Protein AF-A0A956JCX7-F1 (afdb_monomer)

Secondary structure (DSSP, 8-state):
--S------TT-HHHHHHHHTTS-HHHHTSSPPP-HHHHHHHHHHHHHHHHHTTSPPPGGGG---S---GGGGPPTTPPTTHHHHHHHHT-SSSTT---

Sequence (99 aa):
DFGLAVGHDPHRTATNAGTLRYLAPELRRGGARATPASDRFSAGVVLLELAYAPRPLPEALDRLDTELDAASLTPEGLPEPWPQRLRNLLSPDPEARTW

Mean predicted aligned error: 7.81 Å

Structure (mmCIF, N/CA/C/O backbone):
data_AF-A0A956JCX7-F1
#
_entry.id   AF-A0A956JCX7-F1
#
loop_
_atom_site.group_PDB
_atom_site.id
_atom_site.type_symbol
_atom_site.label_atom_id
_atom_site.label_alt_id
_atom_site.label_comp_id
_atom_site.label_asym_id
_atom_site.label_entity_id
_atom_site.label_seq_id
_atom_site.pdbx_PDB_ins_code
_atom_site.Cartn_x
_atom_site.Cartn_y
_atom_site.Cartn_z
_atom_site.occupancy
_atom_site.B_iso_or_equiv
_atom_site.auth_seq_id
_atom_site.auth_comp_id
_atom_site.auth_asym_id
_atom_site.auth_atom_id
_atom_site.pdbx_PDB_model_num
ATOM 1 N N . ASP A 1 1 ? 10.469 -11.961 4.757 1.00 38.41 1 ASP A N 1
ATOM 2 C CA . ASP A 1 1 ? 10.526 -12.372 3.348 1.00 38.41 1 ASP A CA 1
ATOM 3 C C . ASP A 1 1 ? 9.106 -12.720 2.924 1.00 38.41 1 ASP A C 1
ATOM 5 O O . ASP A 1 1 ? 8.543 -13.649 3.486 1.00 38.41 1 ASP A O 1
ATOM 9 N N . PHE A 1 2 ? 8.484 -11.902 2.073 1.00 52.19 2 PHE A N 1
ATOM 10 C CA . PHE A 1 2 ? 7.081 -12.062 1.649 1.00 52.19 2 PHE A CA 1
ATOM 11 C C . PHE A 1 2 ? 6.945 -12.187 0.118 1.00 52.19 2 PHE A C 1
ATOM 13 O O . PHE A 1 2 ? 5.840 -12.102 -0.408 1.00 52.19 2 PHE A O 1
ATOM 20 N N . GLY A 1 3 ? 8.053 -12.385 -0.610 1.00 49.75 3 GLY A N 1
ATOM 21 C CA . GLY A 1 3 ? 8.102 -12.138 -2.057 1.00 49.75 3 GLY A CA 1
ATOM 22 C C . GLY A 1 3 ? 8.174 -13.348 -2.994 1.00 49.75 3 GLY A C 1
ATOM 23 O O . GLY A 1 3 ? 8.218 -13.130 -4.199 1.00 49.75 3 GLY A O 1
ATOM 24 N N . LEU A 1 4 ? 8.222 -14.604 -2.521 1.00 49.22 4 LEU A N 1
ATOM 25 C CA . LEU A 1 4 ? 8.626 -15.729 -3.397 1.00 49.22 4 LEU A CA 1
ATOM 26 C C . LEU A 1 4 ? 7.804 -17.031 -3.333 1.00 49.22 4 LEU A C 1
ATOM 28 O O . LEU A 1 4 ? 8.268 -18.059 -3.817 1.00 49.22 4 LEU A O 1
ATOM 32 N N . ALA A 1 5 ? 6.568 -17.034 -2.833 1.00 46.09 5 ALA A N 1
ATOM 33 C CA . ALA A 1 5 ? 5.761 -18.263 -2.788 1.00 46.09 5 ALA A CA 1
ATOM 34 C C . ALA A 1 5 ? 4.557 -18.249 -3.746 1.00 46.09 5 ALA A C 1
ATOM 36 O O . ALA A 1 5 ? 3.417 -18.402 -3.315 1.00 46.09 5 ALA A O 1
ATOM 37 N N . VAL A 1 6 ? 4.788 -18.122 -5.057 1.00 50.56 6 VAL A N 1
ATOM 38 C CA . VAL A 1 6 ? 3.763 -18.483 -6.057 1.00 50.56 6 VAL A CA 1
ATOM 39 C C . VAL A 1 6 ? 3.955 -19.955 -6.429 1.00 50.56 6 VAL A C 1
ATOM 41 O O . VAL A 1 6 ? 4.594 -20.297 -7.419 1.00 50.56 6 VAL A O 1
ATOM 44 N N . GLY A 1 7 ? 3.444 -20.845 -5.576 1.00 39.84 7 GLY A N 1
ATOM 45 C CA . GLY A 1 7 ? 3.323 -22.269 -5.880 1.00 39.84 7 GLY A CA 1
ATOM 46 C C . GLY A 1 7 ? 2.100 -22.503 -6.764 1.00 39.84 7 GLY A C 1
ATOM 47 O O . GLY A 1 7 ? 0.975 -22.264 -6.327 1.00 39.84 7 GLY A O 1
ATOM 48 N N . HIS A 1 8 ? 2.322 -22.948 -8.000 1.00 41.19 8 HIS A N 1
ATOM 49 C CA . HIS A 1 8 ? 1.276 -23.308 -8.956 1.00 41.19 8 HIS A CA 1
ATOM 50 C C . HIS A 1 8 ? 0.496 -24.534 -8.451 1.00 41.19 8 HIS A C 1
ATOM 52 O O . HIS A 1 8 ? 0.918 -25.669 -8.657 1.00 41.19 8 HIS A O 1
ATOM 58 N N . ASP A 1 9 ? -0.618 -24.294 -7.758 1.00 36.97 9 ASP A N 1
ATOM 59 C CA . ASP A 1 9 ? -1.533 -25.327 -7.271 1.00 36.97 9 ASP A CA 1
ATOM 60 C C . ASP A 1 9 ? -2.987 -24.918 -7.601 1.00 36.97 9 ASP A C 1
ATOM 62 O O . ASP A 1 9 ? -3.448 -23.867 -7.135 1.00 36.97 9 ASP A O 1
ATOM 66 N N . PRO A 1 10 ? -3.718 -25.681 -8.436 1.00 42.28 10 PRO A N 1
ATOM 67 C CA . PRO A 1 10 ? -5.048 -25.310 -8.923 1.00 42.28 10 PRO A CA 1
ATOM 68 C C . PRO A 1 10 ? -6.166 -25.383 -7.864 1.00 42.28 10 PRO A C 1
ATOM 70 O O . PRO A 1 10 ? -7.282 -24.952 -8.144 1.00 42.28 10 PRO A O 1
ATOM 73 N N . HIS A 1 11 ? -5.894 -25.855 -6.640 1.00 36.34 11 HIS A N 1
ATOM 74 C CA . HIS A 1 11 ? -6.872 -25.893 -5.537 1.00 36.34 11 HIS A CA 1
ATOM 75 C C . HIS A 1 11 ? -6.785 -24.709 -4.552 1.00 36.34 11 HIS A C 1
ATOM 77 O O . HIS A 1 11 ? -7.435 -24.707 -3.507 1.00 36.34 11 HIS A O 1
ATOM 83 N N . ARG A 1 12 ? -6.007 -23.670 -4.877 1.00 40.84 12 ARG A N 1
ATOM 84 C CA . ARG A 1 12 ? -5.600 -22.600 -3.948 1.00 40.84 12 ARG A CA 1
ATOM 85 C C . ARG A 1 12 ? -6.354 -21.268 -4.101 1.00 40.84 12 ARG A C 1
ATOM 87 O O . ARG A 1 12 ? -5.860 -20.235 -3.665 1.00 40.84 12 ARG A O 1
ATOM 94 N N . THR A 1 13 ? -7.537 -21.244 -4.711 1.00 42.31 13 THR A N 1
ATOM 95 C CA . THR A 1 13 ? -8.216 -20.003 -5.150 1.00 42.31 13 THR A CA 1
ATOM 96 C C . THR A 1 13 ? -8.476 -18.989 -4.024 1.00 42.31 13 THR A C 1
ATOM 98 O O . THR A 1 13 ? -8.278 -17.795 -4.229 1.00 42.31 13 THR A O 1
ATOM 101 N N . ALA A 1 14 ? -8.831 -19.446 -2.816 1.00 45.38 14 ALA A N 1
ATOM 102 C CA . ALA A 1 14 ? -9.047 -18.562 -1.662 1.00 45.38 14 ALA A CA 1
ATOM 103 C C . ALA A 1 14 ? -7.733 -18.039 -1.043 1.00 45.38 14 ALA A C 1
ATOM 105 O O . ALA A 1 14 ? -7.654 -16.890 -0.620 1.00 45.38 14 ALA A O 1
ATOM 106 N N . THR A 1 15 ? -6.677 -18.859 -1.020 1.00 45.56 15 THR A N 1
ATOM 107 C CA . THR A 1 15 ? -5.353 -18.462 -0.507 1.00 45.56 15 THR A CA 1
ATOM 108 C C . THR A 1 15 ? -4.634 -17.531 -1.484 1.00 45.56 15 THR A C 1
ATOM 110 O O . THR A 1 15 ? -3.981 -16.580 -1.067 1.00 45.56 15 THR A O 1
ATOM 113 N N . ASN A 1 16 ? -4.806 -17.769 -2.786 1.00 49.84 16 ASN A N 1
ATOM 114 C CA . ASN A 1 16 ? -4.239 -16.945 -3.845 1.00 49.84 16 ASN A CA 1
ATOM 115 C C . ASN A 1 16 ? -4.836 -15.537 -3.824 1.00 49.84 16 ASN A C 1
ATOM 117 O O . ASN A 1 16 ? -4.081 -14.584 -3.946 1.00 49.84 16 ASN A O 1
ATOM 121 N N . ALA A 1 17 ? -6.148 -15.388 -3.599 1.00 52.12 17 ALA A N 1
ATOM 122 C CA . ALA A 1 17 ? -6.778 -14.071 -3.462 1.00 52.12 17 ALA A CA 1
ATOM 123 C C . ALA A 1 17 ? -6.140 -13.241 -2.329 1.00 52.12 17 ALA A C 1
ATOM 125 O O . ALA A 1 17 ? -5.780 -12.084 -2.537 1.00 52.12 17 ALA A O 1
ATOM 126 N N . GLY A 1 18 ? -5.891 -13.866 -1.171 1.00 57.09 18 GLY A N 1
ATOM 127 C CA . GLY A 1 18 ? -5.222 -13.220 -0.038 1.00 57.09 18 GLY A CA 1
ATOM 128 C C . GLY A 1 18 ? -3.777 -12.796 -0.327 1.00 57.09 18 GLY A C 1
ATOM 129 O O . GLY A 1 18 ? -3.350 -11.744 0.127 1.00 57.09 18 GLY A O 1
ATOM 130 N N . THR A 1 19 ? -3.015 -13.563 -1.111 1.00 63.34 19 THR A N 1
ATOM 131 C CA . THR A 1 19 ? -1.649 -13.175 -1.516 1.00 63.34 19 THR A CA 1
ATOM 132 C C . THR A 1 19 ? -1.648 -12.127 -2.631 1.00 63.34 19 THR A C 1
ATOM 134 O O . THR A 1 19 ? -0.802 -11.233 -2.638 1.00 63.34 19 THR A O 1
ATOM 137 N N . LEU A 1 20 ? -2.611 -12.194 -3.553 1.00 76.00 20 LEU A N 1
ATOM 138 C CA . LEU A 1 20 ? -2.715 -11.269 -4.680 1.00 76.00 20 LEU A CA 1
ATOM 139 C C . LEU A 1 20 ? -2.944 -9.830 -4.225 1.00 76.00 20 LEU A C 1
ATOM 141 O O . LEU A 1 20 ? -2.428 -8.926 -4.871 1.00 76.00 20 LEU A O 1
ATOM 145 N N . ARG A 1 21 ? -3.631 -9.606 -3.100 1.00 86.56 21 ARG A N 1
ATOM 146 C CA . ARG A 1 21 ? -3.954 -8.257 -2.611 1.00 86.56 21 ARG A CA 1
ATOM 147 C C . ARG A 1 21 ? -2.733 -7.386 -2.314 1.00 86.56 21 ARG A C 1
ATOM 149 O O . ARG A 1 21 ? -2.786 -6.179 -2.526 1.00 86.56 21 ARG A O 1
ATOM 156 N N . TYR A 1 22 ? -1.625 -7.998 -1.892 1.00 90.19 22 TYR A N 1
ATOM 157 C CA . TYR A 1 22 ? -0.363 -7.302 -1.623 1.00 90.19 22 TYR A CA 1
ATOM 158 C C . TYR A 1 22 ? 0.501 -7.158 -2.880 1.00 90.19 22 TYR A C 1
ATOM 160 O O . TYR A 1 22 ? 1.440 -6.369 -2.894 1.00 90.19 22 TYR A O 1
ATOM 168 N N . LEU A 1 23 ? 0.190 -7.897 -3.950 1.00 90.00 23 LEU A N 1
ATOM 169 C CA . LEU A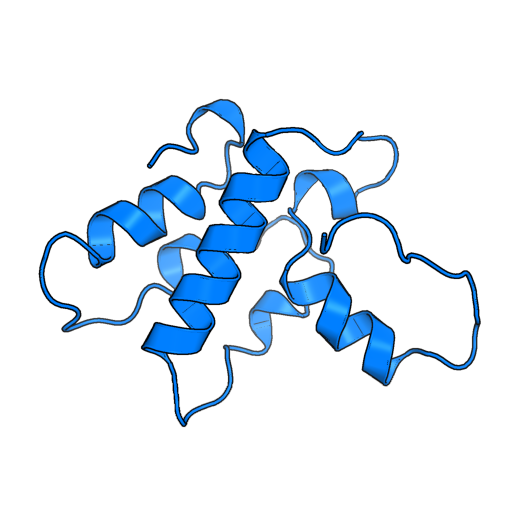 1 23 ? 0.977 -7.887 -5.173 1.00 90.00 23 LEU A CA 1
ATOM 170 C C . LEU A 1 23 ? 0.795 -6.558 -5.911 1.00 90.00 23 LEU A C 1
ATOM 172 O O . LEU A 1 23 ? -0.335 -6.147 -6.193 1.00 90.00 23 LEU A O 1
ATOM 176 N N . ALA A 1 24 ? 1.908 -5.917 -6.266 1.00 90.69 24 ALA A N 1
ATOM 177 C CA . ALA A 1 24 ? 1.886 -4.666 -7.012 1.00 90.69 24 ALA A CA 1
ATOM 178 C C . ALA A 1 24 ? 1.202 -4.827 -8.387 1.00 90.69 24 ALA A C 1
ATOM 180 O O . ALA A 1 24 ? 1.361 -5.880 -9.020 1.00 90.69 24 ALA A O 1
ATOM 181 N N . PRO A 1 25 ? 0.456 -3.817 -8.879 1.00 89.12 25 PRO A N 1
ATOM 182 C CA . PRO A 1 25 ? -0.318 -3.922 -10.118 1.00 89.12 25 PRO A CA 1
ATOM 183 C C . PRO A 1 25 ? 0.522 -4.350 -11.327 1.00 89.12 25 PRO A C 1
ATOM 185 O O . PRO A 1 25 ? 0.087 -5.164 -12.140 1.00 89.12 25 PRO A O 1
ATOM 188 N N . GLU A 1 26 ? 1.757 -3.863 -11.429 1.00 88.62 26 GLU A N 1
ATOM 189 C CA . GLU A 1 26 ? 2.681 -4.204 -12.509 1.00 88.62 26 GLU A CA 1
ATOM 190 C C . GLU A 1 26 ? 3.101 -5.682 -12.510 1.00 88.62 26 GLU A C 1
ATOM 192 O O . GLU A 1 26 ? 3.334 -6.245 -13.578 1.00 88.62 26 GLU A O 1
ATOM 197 N N . LEU A 1 27 ? 3.131 -6.340 -11.345 1.00 87.62 27 LEU A N 1
ATOM 198 C CA . LEU A 1 27 ? 3.445 -7.767 -11.230 1.00 87.62 27 LEU A CA 1
ATOM 199 C C . LEU A 1 27 ? 2.244 -8.658 -11.581 1.00 87.62 27 LEU A C 1
ATOM 201 O O . LEU A 1 27 ? 2.435 -9.799 -12.000 1.00 87.62 27 LEU A O 1
ATOM 205 N N . ARG A 1 28 ? 1.010 -8.142 -11.474 1.00 83.50 28 ARG A N 1
ATOM 206 C CA . ARG A 1 28 ? -0.223 -8.878 -11.820 1.00 83.50 28 ARG A CA 1
ATOM 207 C C . ARG A 1 28 ? -0.360 -9.125 -13.326 1.00 83.50 28 ARG A C 1
ATOM 209 O O . ARG A 1 28 ? -0.916 -10.145 -13.720 1.00 83.50 28 ARG A O 1
ATOM 216 N N . ARG A 1 29 ? 0.180 -8.234 -14.172 1.00 75.38 29 ARG A N 1
ATOM 217 C CA . ARG A 1 29 ? 0.128 -8.352 -15.649 1.00 75.38 29 ARG A CA 1
ATOM 218 C C . ARG A 1 29 ? 1.013 -9.474 -16.212 1.00 75.38 29 ARG A C 1
ATOM 220 O O . ARG A 1 29 ? 0.889 -9.808 -17.388 1.00 75.38 29 ARG A O 1
ATOM 227 N N . GLY A 1 30 ? 1.883 -10.060 -15.386 1.00 71.19 30 GLY A N 1
ATOM 228 C CA . GLY A 1 30 ? 2.885 -11.032 -15.814 1.00 71.19 30 GLY A CA 1
ATOM 229 C C . GLY A 1 30 ? 4.060 -10.383 -16.558 1.00 71.19 30 GLY A C 1
ATOM 230 O O . GLY A 1 30 ? 3.972 -9.272 -17.073 1.00 71.19 30 GLY A O 1
ATOM 231 N N . GLY A 1 31 ? 5.208 -11.064 -16.579 1.00 68.56 31 GLY A N 1
ATOM 232 C CA . GLY A 1 31 ? 6.407 -10.621 -17.308 1.00 68.56 31 GLY A CA 1
ATOM 233 C C . GLY A 1 31 ? 7.258 -9.543 -16.620 1.00 68.56 31 GLY A C 1
ATOM 234 O O . GLY A 1 31 ? 8.437 -9.417 -16.947 1.00 68.56 31 GLY A O 1
ATOM 235 N N . ALA A 1 32 ? 6.719 -8.817 -15.636 1.00 78.56 32 ALA A N 1
ATOM 236 C CA . ALA A 1 32 ? 7.496 -7.921 -14.780 1.00 78.56 32 ALA A CA 1
ATOM 237 C C . ALA A 1 32 ? 8.232 -8.697 -13.671 1.00 78.56 32 ALA A C 1
ATOM 239 O O . ALA A 1 32 ? 7.740 -9.702 -13.155 1.00 78.56 32 ALA A O 1
ATOM 240 N N . ARG A 1 33 ? 9.424 -8.224 -13.293 1.00 86.38 33 ARG A N 1
ATOM 241 C CA . ARG A 1 33 ? 10.167 -8.731 -12.128 1.00 86.38 33 ARG A CA 1
ATOM 242 C C . ARG A 1 33 ? 9.842 -7.883 -10.907 1.00 86.38 33 ARG A C 1
ATOM 244 O O . ARG A 1 33 ? 9.640 -6.682 -11.049 1.00 86.38 33 ARG A O 1
ATOM 251 N N . ALA A 1 34 ? 9.848 -8.502 -9.728 1.00 88.88 34 ALA A N 1
ATOM 252 C CA . ALA A 1 34 ? 9.784 -7.768 -8.469 1.00 88.88 34 ALA A CA 1
ATOM 253 C C . ALA A 1 34 ? 10.937 -6.755 -8.380 1.00 88.88 34 ALA A C 1
ATOM 255 O O . ALA A 1 34 ? 12.074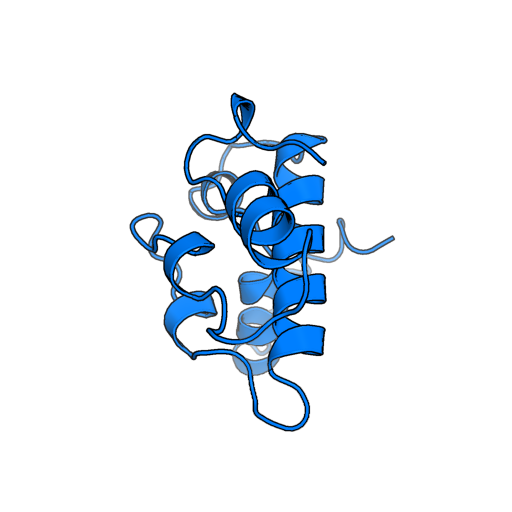 -7.050 -8.760 1.00 88.88 34 ALA A O 1
ATOM 256 N N . THR A 1 35 ? 10.622 -5.560 -7.895 1.00 92.94 35 THR A N 1
ATOM 257 C CA . THR A 1 35 ? 11.540 -4.431 -7.725 1.00 92.94 35 THR A CA 1
ATOM 258 C C . THR A 1 35 ? 11.332 -3.802 -6.344 1.00 92.94 35 THR A C 1
ATOM 260 O O . THR A 1 35 ? 10.305 -4.032 -5.702 1.00 92.94 35 THR A O 1
ATOM 263 N N . PRO A 1 36 ? 12.232 -2.913 -5.888 1.00 95.19 36 PRO A N 1
ATOM 264 C CA . PRO A 1 36 ? 11.973 -2.133 -4.680 1.00 95.19 36 PRO A CA 1
ATOM 265 C C . PRO A 1 36 ? 10.648 -1.348 -4.724 1.00 95.19 36 PRO A C 1
ATOM 267 O O . PRO A 1 36 ? 10.031 -1.124 -3.685 1.00 95.19 36 PRO A O 1
ATOM 270 N N . ALA A 1 37 ? 10.178 -0.944 -5.910 1.00 95.00 37 ALA A N 1
ATOM 271 C CA . ALA A 1 37 ? 8.893 -0.268 -6.063 1.00 95.00 37 ALA A CA 1
ATOM 272 C C . ALA A 1 37 ? 7.695 -1.205 -5.827 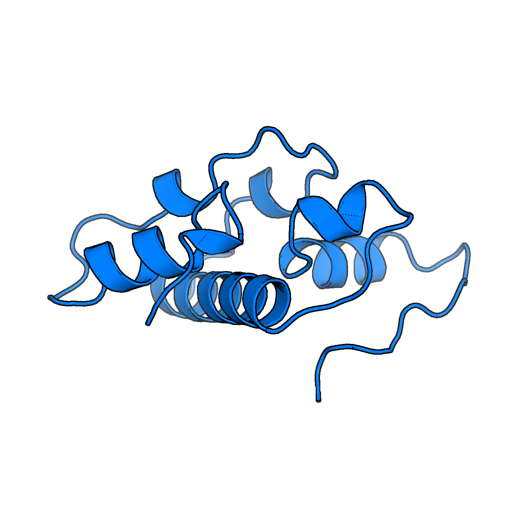1.00 95.00 37 ALA A C 1
ATOM 274 O O . ALA A 1 37 ? 6.691 -0.772 -5.253 1.00 95.00 37 ALA A O 1
ATOM 275 N N . SER A 1 38 ? 7.786 -2.485 -6.209 1.00 93.56 38 SER A N 1
ATOM 276 C CA . SER A 1 38 ? 6.739 -3.467 -5.893 1.00 93.56 38 SER A CA 1
ATOM 277 C C . SER A 1 38 ? 6.700 -3.810 -4.401 1.00 93.56 38 SER A C 1
ATOM 279 O O . SER A 1 38 ? 5.623 -4.009 -3.835 1.00 93.56 38 SER A O 1
ATOM 281 N N . ASP A 1 39 ? 7.859 -3.805 -3.739 1.00 94.25 39 ASP A N 1
ATOM 282 C CA . ASP A 1 39 ? 7.946 -3.999 -2.288 1.00 94.25 39 ASP A CA 1
ATOM 283 C C . ASP A 1 39 ? 7.326 -2.816 -1.528 1.00 94.25 39 ASP A C 1
ATOM 285 O O . ASP A 1 39 ? 6.612 -3.017 -0.546 1.00 94.25 39 ASP A O 1
ATOM 289 N N . ARG A 1 40 ? 7.526 -1.579 -2.010 1.00 97.19 40 ARG A N 1
ATOM 290 C CA . ARG A 1 40 ? 6.873 -0.378 -1.453 1.00 97.19 40 ARG A CA 1
ATOM 291 C C . ARG A 1 40 ? 5.354 -0.449 -1.551 1.00 97.19 40 ARG A C 1
ATOM 293 O O . ARG A 1 40 ? 4.685 -0.131 -0.573 1.00 97.19 40 ARG A O 1
ATOM 300 N N . PHE A 1 41 ? 4.817 -0.912 -2.680 1.00 95.00 41 PHE A N 1
ATOM 301 C CA . PHE A 1 41 ? 3.376 -1.132 -2.813 1.00 95.00 41 PHE A CA 1
ATOM 302 C C . PHE A 1 41 ? 2.876 -2.161 -1.796 1.00 95.00 41 PHE A C 1
ATOM 304 O O . PHE A 1 41 ? 1.927 -1.893 -1.062 1.00 95.00 41 PHE A O 1
ATOM 311 N N . SER A 1 42 ? 3.563 -3.303 -1.693 1.00 94.62 42 SER A N 1
ATOM 312 C CA . SER A 1 42 ? 3.220 -4.363 -0.736 1.00 94.62 42 SER A CA 1
ATOM 313 C C . SER A 1 42 ? 3.217 -3.837 0.706 1.00 94.62 42 SER A C 1
ATOM 315 O O . SER A 1 42 ? 2.281 -4.094 1.463 1.00 94.62 42 SER A O 1
ATOM 317 N N . ALA A 1 43 ? 4.222 -3.034 1.077 1.00 96.25 43 ALA A N 1
ATOM 318 C CA . ALA A 1 43 ? 4.289 -2.367 2.376 1.00 96.25 43 ALA A CA 1
ATOM 319 C C . ALA A 1 43 ? 3.144 -1.359 2.579 1.00 96.25 43 ALA A C 1
ATOM 321 O O . ALA A 1 43 ? 2.577 -1.294 3.669 1.00 96.25 43 ALA A O 1
ATOM 322 N N . GLY A 1 44 ? 2.765 -0.614 1.537 1.00 96.69 44 GLY A N 1
ATOM 323 C CA . GLY A 1 44 ? 1.596 0.265 1.545 1.00 96.69 44 GLY A CA 1
ATOM 324 C C . GLY A 1 44 ? 0.300 -0.488 1.852 1.00 96.69 44 GLY A C 1
ATOM 325 O O . GLY A 1 44 ? -0.469 -0.043 2.698 1.00 96.69 44 GLY A O 1
ATOM 326 N N . VAL A 1 45 ? 0.085 -1.660 1.243 1.00 95.38 45 VAL A N 1
ATOM 327 C CA . VAL A 1 45 ? -1.103 -2.495 1.504 1.00 95.38 45 VAL A CA 1
ATOM 328 C C . VAL A 1 45 ? -1.103 -3.043 2.935 1.00 95.38 45 VAL A C 1
ATOM 330 O O . VAL A 1 45 ? -2.149 -3.058 3.577 1.00 95.38 45 VAL A O 1
ATOM 333 N N . VAL A 1 46 ? 0.055 -3.426 3.482 1.00 95.00 46 VAL A N 1
ATOM 334 C CA . VAL A 1 46 ? 0.168 -3.835 4.898 1.00 95.00 46 VAL A CA 1
ATOM 335 C C . VAL A 1 46 ? -0.169 -2.676 5.841 1.00 95.00 46 VAL A C 1
ATOM 337 O O . VAL A 1 46 ? -0.917 -2.854 6.799 1.00 95.00 46 VAL A O 1
ATOM 340 N N . LEU A 1 47 ? 0.340 -1.469 5.578 1.00 96.44 47 LEU A N 1
ATOM 341 C CA . LEU A 1 47 ? -0.006 -0.287 6.376 1.00 96.44 47 LEU A CA 1
ATOM 342 C C . LEU A 1 47 ? -1.494 0.059 6.265 1.00 96.44 47 LEU A C 1
ATOM 344 O O . LEU A 1 47 ? -2.109 0.456 7.254 1.00 96.44 47 LEU A O 1
ATOM 348 N N . LEU A 1 48 ? -2.075 -0.122 5.081 1.00 95.75 48 LEU A N 1
ATOM 349 C CA . LEU A 1 48 ? -3.502 0.045 4.861 1.00 95.75 48 LEU A CA 1
ATOM 350 C C . LEU A 1 48 ? -4.299 -0.958 5.704 1.00 95.75 48 LEU A C 1
ATOM 352 O O . LEU A 1 48 ? -5.255 -0.574 6.366 1.00 95.75 48 LEU A O 1
ATOM 356 N N . GLU A 1 49 ? -3.878 -2.220 5.761 1.00 94.88 49 GLU A N 1
ATOM 357 C CA . GLU A 1 49 ? -4.526 -3.247 6.582 1.00 94.88 49 GLU A CA 1
ATOM 358 C C . GLU A 1 49 ? -4.531 -2.872 8.068 1.00 94.88 49 GLU A C 1
ATOM 360 O O . GLU A 1 49 ? -5.564 -2.969 8.732 1.00 94.88 49 GLU A O 1
ATOM 365 N N . LEU A 1 50 ? -3.409 -2.349 8.571 1.00 95.44 50 LEU A N 1
ATOM 366 C CA . LEU A 1 50 ? -3.315 -1.834 9.938 1.00 95.44 50 LEU A CA 1
ATOM 367 C C . LEU A 1 50 ? -4.240 -0.633 10.173 1.00 95.44 50 LEU A C 1
ATOM 369 O O . LEU A 1 50 ? -4.839 -0.528 11.240 1.00 95.44 50 LEU A O 1
ATOM 373 N N . ALA A 1 51 ? -4.379 0.254 9.186 1.00 95.88 51 ALA A N 1
ATOM 374 C CA . ALA A 1 51 ? -5.273 1.407 9.260 1.00 95.88 51 ALA A CA 1
ATOM 375 C C . ALA A 1 51 ? -6.764 1.015 9.244 1.00 95.88 51 ALA A C 1
ATOM 377 O O . ALA A 1 51 ? -7.592 1.715 9.829 1.00 95.88 51 ALA A O 1
ATOM 378 N N . TYR A 1 52 ? -7.120 -0.093 8.587 1.00 94.88 52 TYR A N 1
ATOM 379 C CA . TYR A 1 52 ? -8.493 -0.602 8.540 1.00 94.88 52 TYR A CA 1
ATOM 380 C C . TYR A 1 52 ? -8.873 -1.450 9.758 1.00 94.88 52 TYR A C 1
ATOM 382 O O . TYR A 1 52 ? -10.064 -1.526 10.086 1.00 94.88 52 TYR A O 1
ATOM 390 N N . ALA A 1 53 ? -7.898 -2.057 10.439 1.00 92.75 53 ALA A N 1
ATOM 391 C CA . ALA A 1 53 ? -8.133 -2.965 11.553 1.00 92.75 53 ALA A CA 1
ATOM 392 C C . ALA A 1 53 ? -9.067 -2.362 12.632 1.00 92.75 53 ALA A C 1
ATOM 394 O O . ALA A 1 53 ? -8.941 -1.189 12.989 1.00 92.75 53 ALA A O 1
ATOM 395 N N . PRO A 1 54 ? -10.021 -3.146 13.177 1.00 93.75 54 PRO A N 1
ATOM 396 C CA . PRO A 1 54 ? -10.244 -4.580 12.956 1.00 93.75 54 PRO A CA 1
ATOM 397 C C . PRO A 1 54 ? -11.125 -4.905 11.734 1.00 93.75 54 PRO A C 1
ATOM 399 O O . PRO A 1 54 ? -11.516 -6.058 11.557 1.00 93.75 54 PRO A O 1
ATOM 402 N N . ARG A 1 55 ? -11.492 -3.914 10.910 1.00 92.56 55 ARG A N 1
ATOM 403 C CA . ARG A 1 55 ? -12.270 -4.161 9.689 1.00 92.56 55 ARG A CA 1
ATOM 404 C C . ARG A 1 55 ? -11.372 -4.778 8.612 1.00 92.56 55 ARG A C 1
ATOM 406 O O . ARG A 1 55 ? -10.181 -4.469 8.572 1.00 92.56 55 ARG A O 1
ATOM 413 N N . PRO A 1 56 ? -11.925 -5.625 7.729 1.00 89.69 56 PRO A N 1
ATOM 414 C CA . PRO A 1 56 ? -11.170 -6.143 6.599 1.00 89.69 56 PRO A CA 1
ATOM 415 C C . PRO A 1 56 ? -10.792 -5.019 5.626 1.00 89.69 56 PRO A C 1
ATOM 417 O O . PRO A 1 56 ? -11.484 -4.002 5.526 1.00 89.69 56 PRO A O 1
ATOM 420 N N . LEU A 1 57 ? -9.711 -5.241 4.876 1.00 90.31 57 LEU A N 1
ATOM 421 C CA . LEU A 1 57 ? -9.374 -4.431 3.708 1.00 90.31 57 LEU A CA 1
ATOM 422 C C . LEU A 1 57 ? -10.503 -4.456 2.659 1.00 90.31 57 LEU A C 1
ATOM 424 O O . LEU A 1 57 ? -11.195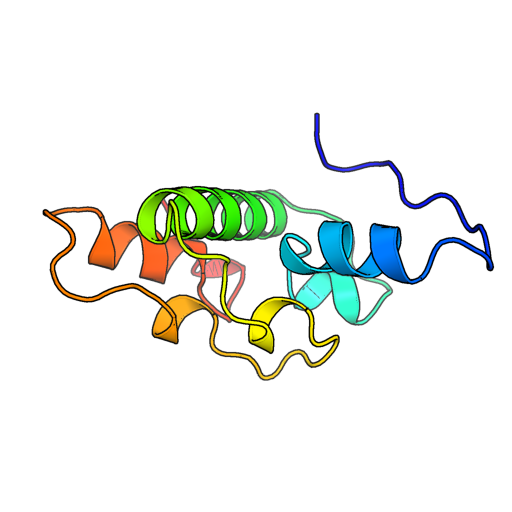 -5.472 2.543 1.00 90.31 57 LEU A O 1
ATOM 428 N N . PRO A 1 58 ? -10.653 -3.391 1.850 1.00 89.31 58 PRO A N 1
ATOM 429 C CA . PRO A 1 58 ? -11.607 -3.373 0.746 1.00 89.31 58 PRO A CA 1
ATOM 430 C C . PRO A 1 58 ? -11.372 -4.518 -0.251 1.00 89.31 58 PRO A C 1
ATOM 432 O O . PRO A 1 58 ? -10.251 -4.707 -0.723 1.00 89.31 58 PRO A O 1
ATOM 435 N N . GLU A 1 59 ? -12.445 -5.210 -0.650 1.00 86.44 59 GLU A N 1
ATOM 436 C CA . GLU A 1 59 ? -12.411 -6.294 -1.656 1.00 86.44 59 GLU A CA 1
ATOM 437 C C . GLU A 1 59 ? -11.845 -5.840 -3.011 1.00 86.44 59 GLU A C 1
ATOM 439 O O . GLU A 1 59 ? -11.381 -6.650 -3.809 1.00 86.44 59 GLU A O 1
ATOM 444 N N . ALA A 1 60 ? -11.843 -4.528 -3.273 1.00 85.12 60 ALA A N 1
ATOM 445 C CA . ALA A 1 60 ? -11.239 -3.945 -4.464 1.00 85.12 60 ALA A CA 1
ATOM 446 C C . ALA A 1 60 ? -9.772 -4.379 -4.650 1.00 85.12 60 ALA A C 1
ATOM 448 O O . ALA A 1 60 ? -9.361 -4.626 -5.779 1.00 85.12 60 ALA A O 1
ATOM 449 N N . LEU A 1 61 ? -9.008 -4.558 -3.563 1.00 85.19 61 LEU A N 1
ATOM 450 C CA . LEU A 1 61 ? -7.601 -4.984 -3.618 1.00 85.19 61 LEU A CA 1
ATOM 451 C C . LEU A 1 61 ? -7.413 -6.422 -4.111 1.00 85.19 61 LEU A C 1
ATOM 453 O O . LEU A 1 61 ? -6.341 -6.755 -4.629 1.00 85.19 61 LEU A O 1
ATOM 457 N N . ASP A 1 62 ? -8.444 -7.256 -3.988 1.00 80.94 62 ASP A N 1
ATOM 458 C CA . ASP A 1 62 ? -8.419 -8.656 -4.410 1.00 80.94 62 ASP A CA 1
ATOM 459 C C . ASP A 1 62 ? -8.626 -8.796 -5.933 1.00 80.94 62 ASP A C 1
ATOM 461 O O . ASP A 1 62 ? -8.406 -9.868 -6.503 1.00 80.94 62 ASP A O 1
ATOM 465 N N . ARG A 1 63 ? -9.014 -7.712 -6.624 1.00 74.50 63 ARG A N 1
ATOM 466 C CA . ARG A 1 63 ? -9.236 -7.713 -8.075 1.00 74.50 63 ARG A CA 1
ATOM 467 C C . ARG A 1 63 ? -7.912 -7.777 -8.829 1.00 74.50 63 ARG A C 1
ATOM 469 O O . ARG A 1 63 ? -6.977 -7.043 -8.547 1.00 74.50 63 ARG A O 1
ATOM 476 N N . LEU A 1 64 ? -7.834 -8.624 -9.851 1.00 64.12 64 LEU A N 1
ATOM 477 C CA . LEU A 1 64 ? -6.658 -8.724 -10.728 1.00 64.12 64 LEU A CA 1
ATOM 478 C C . LEU A 1 64 ? -6.523 -7.550 -11.715 1.00 64.12 64 LEU A C 1
ATOM 480 O O . LEU A 1 64 ? -5.577 -7.525 -12.503 1.00 64.12 64 LEU A O 1
ATOM 484 N N . ASP A 1 65 ? -7.461 -6.601 -11.698 1.00 67.12 65 ASP A N 1
ATOM 485 C CA . ASP A 1 65 ? -7.402 -5.428 -12.557 1.00 67.12 65 ASP A CA 1
ATOM 486 C C . ASP A 1 65 ? -6.316 -4.447 -12.084 1.00 67.12 65 ASP A C 1
ATOM 488 O O . ASP A 1 65 ? -6.043 -4.262 -10.901 1.00 67.12 65 ASP A O 1
ATOM 492 N N . THR A 1 66 ? -5.620 -3.846 -13.047 1.00 65.75 66 THR A N 1
ATOM 493 C CA . THR A 1 66 ? -4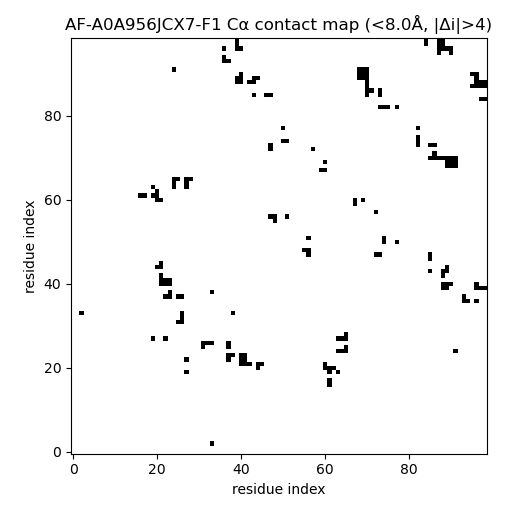.543 -2.881 -12.772 1.00 65.75 66 THR A CA 1
ATOM 494 C C . THR A 1 66 ? -5.020 -1.437 -12.733 1.00 65.75 66 THR A C 1
ATOM 496 O O . THR A 1 66 ? -4.203 -0.523 -12.703 1.00 65.75 66 THR A O 1
ATOM 499 N N . GLU A 1 67 ? -6.330 -1.239 -12.830 1.00 75.31 67 GLU A N 1
ATOM 500 C CA . GLU A 1 67 ? -6.963 0.079 -12.866 1.00 75.31 67 GLU A CA 1
ATOM 501 C C . GLU A 1 67 ? -7.332 0.579 -11.467 1.00 75.31 67 GLU A C 1
ATOM 503 O O . GLU A 1 67 ? -7.695 1.742 -11.313 1.00 75.31 67 GLU A O 1
ATOM 508 N N . LEU A 1 68 ? -7.215 -0.272 -10.440 1.00 83.50 68 LEU A N 1
ATOM 509 C CA . LEU A 1 68 ? -7.443 0.133 -9.063 1.00 83.50 68 LEU A CA 1
ATOM 510 C C . LEU A 1 68 ? -6.457 1.230 -8.640 1.00 83.50 68 LEU A C 1
ATOM 512 O O . LEU A 1 68 ? -5.259 0.986 -8.481 1.00 83.50 68 LEU A O 1
ATOM 516 N N . ASP A 1 69 ? -6.993 2.412 -8.348 1.00 89.56 69 ASP A N 1
ATOM 517 C CA . ASP A 1 69 ? -6.286 3.438 -7.589 1.00 89.56 69 ASP A CA 1
ATOM 518 C C . ASP A 1 69 ? -6.252 3.042 -6.105 1.00 89.56 69 ASP A C 1
ATOM 520 O O . ASP A 1 69 ? -7.126 3.407 -5.316 1.00 89.56 69 ASP A O 1
ATOM 524 N N . ALA A 1 70 ? -5.245 2.260 -5.716 1.00 92.00 70 ALA A N 1
ATOM 525 C CA . ALA A 1 70 ? -5.085 1.814 -4.334 1.00 92.00 70 ALA A CA 1
ATOM 526 C C . ALA A 1 70 ? -4.861 2.986 -3.358 1.00 92.00 70 ALA A C 1
ATOM 528 O O . ALA A 1 70 ? -5.245 2.886 -2.193 1.00 92.00 70 ALA A O 1
ATOM 529 N N . ALA A 1 71 ? -4.294 4.109 -3.814 1.00 92.62 71 ALA A N 1
ATOM 530 C CA . ALA A 1 71 ? -4.085 5.289 -2.978 1.00 92.62 71 ALA A CA 1
ATOM 531 C C . ALA A 1 71 ? -5.416 5.923 -2.536 1.00 92.62 71 ALA A C 1
ATOM 533 O O . ALA A 1 71 ? -5.503 6.435 -1.414 1.00 92.62 71 ALA A O 1
ATOM 534 N N . SER A 1 72 ? -6.464 5.819 -3.362 1.00 93.06 72 SER A N 1
ATOM 535 C CA . SER A 1 72 ? -7.825 6.266 -3.024 1.00 93.06 72 SER A CA 1
ATOM 536 C C . SER A 1 72 ? -8.462 5.505 -1.854 1.00 93.06 72 SER A C 1
ATOM 538 O O . SER A 1 72 ? -9.394 6.007 -1.234 1.00 93.06 72 SER A O 1
ATOM 540 N N . LEU A 1 73 ? -7.936 4.325 -1.501 1.00 94.19 73 LEU A N 1
ATOM 541 C CA . LEU A 1 73 ? -8.416 3.529 -0.369 1.00 94.19 73 LEU A CA 1
ATOM 542 C C . LEU A 1 73 ? -7.886 4.028 0.982 1.00 94.19 73 LEU A C 1
ATOM 544 O O . LEU A 1 73 ? -8.213 3.449 2.011 1.00 94.19 73 LEU A O 1
ATOM 548 N N . THR A 1 74 ? -7.053 5.070 1.010 1.00 95.44 74 THR A N 1
ATOM 549 C CA . THR A 1 74 ? -6.506 5.628 2.254 1.00 95.44 74 THR A CA 1
ATOM 550 C C . THR A 1 74 ? -7.638 6.129 3.170 1.00 95.44 74 THR A C 1
ATOM 552 O O . THR A 1 74 ? -8.360 7.043 2.769 1.00 95.44 74 THR A O 1
ATOM 555 N N . PRO A 1 75 ? -7.790 5.601 4.403 1.00 94.00 75 PRO A N 1
ATOM 556 C CA . PRO A 1 75 ? -8.839 6.041 5.316 1.00 94.00 75 PRO A CA 1
ATOM 557 C C . PRO A 1 75 ? -8.729 7.518 5.693 1.00 94.00 75 PRO A C 1
ATOM 559 O O . PRO A 1 75 ? -7.638 8.044 5.931 1.00 94.00 75 PRO A O 1
ATOM 562 N N . GLU A 1 76 ? -9.881 8.166 5.832 1.00 91.12 76 GLU A N 1
ATOM 563 C CA . GLU A 1 76 ? -9.973 9.493 6.434 1.00 91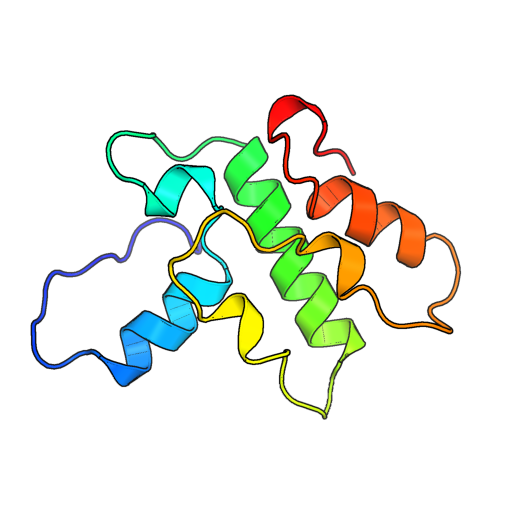.12 76 GLU A CA 1
ATOM 564 C C . GLU A 1 76 ? -9.659 9.444 7.941 1.00 91.12 76 GLU A C 1
ATOM 566 O O . GLU A 1 76 ? -9.861 8.431 8.612 1.00 91.12 76 GLU A O 1
ATOM 571 N N . GLY A 1 77 ? -9.169 10.559 8.492 1.00 93.31 77 GLY A N 1
ATOM 572 C CA . GLY A 1 77 ? -8.940 10.711 9.935 1.00 93.31 77 GLY A CA 1
ATOM 573 C C . GLY A 1 77 ? -7.658 10.068 10.478 1.00 93.31 77 GLY A C 1
ATOM 574 O O . GLY A 1 77 ? -7.433 10.104 11.688 1.00 93.31 77 GLY A O 1
ATOM 575 N N . LEU A 1 78 ? -6.799 9.511 9.618 1.00 95.69 78 LEU A N 1
ATOM 576 C CA . LEU A 1 78 ? -5.461 9.083 10.026 1.00 95.69 78 LEU A CA 1
ATOM 577 C C . LEU A 1 78 ? -4.607 10.288 10.465 1.00 95.69 78 LEU A C 1
ATOM 579 O O . LEU A 1 78 ? -4.638 11.326 9.799 1.00 95.69 78 LEU A O 1
ATOM 583 N N . PRO A 1 79 ? -3.813 10.168 11.548 1.00 96.88 79 PRO A N 1
ATOM 584 C CA . PRO A 1 79 ? -2.912 11.237 11.953 1.00 96.88 79 PRO A CA 1
ATOM 585 C C . PRO A 1 79 ? -1.787 11.423 10.928 1.00 96.88 79 PRO A C 1
ATOM 587 O O . PRO A 1 79 ? -1.362 10.476 10.265 1.00 96.88 79 PRO A O 1
ATOM 590 N N . GLU A 1 80 ? -1.256 12.637 10.823 1.00 95.25 80 GLU A N 1
ATOM 591 C CA . GLU A 1 80 ? -0.073 12.887 9.997 1.00 95.25 80 GLU A CA 1
ATOM 592 C C . GLU A 1 80 ? 1.144 12.080 10.504 1.00 95.25 80 GLU A C 1
ATOM 594 O O . GLU A 1 80 ? 1.287 11.883 11.715 1.00 95.25 80 GLU A O 1
ATOM 599 N N . PRO A 1 81 ? 2.043 11.602 9.616 1.00 95.56 81 PRO A N 1
ATOM 600 C CA . PRO A 1 81 ? 2.081 11.811 8.161 1.00 95.56 81 PRO A CA 1
ATOM 601 C C . PRO A 1 81 ? 1.389 10.697 7.347 1.00 95.56 81 PRO A C 1
ATOM 603 O O . PRO A 1 81 ? 1.655 10.524 6.153 1.00 95.56 81 PRO A O 1
ATOM 606 N N . TRP A 1 82 ? 0.576 9.855 7.990 1.00 96.31 82 TRP A N 1
ATOM 607 C CA . TRP A 1 82 ? 0.138 8.583 7.415 1.00 96.31 82 TRP A CA 1
ATOM 608 C C . TRP A 1 82 ? -0.705 8.695 6.142 1.00 96.31 82 TRP A C 1
ATOM 610 O O . TRP A 1 82 ? -0.449 7.892 5.240 1.00 96.31 82 TRP A O 1
ATOM 620 N N . PRO A 1 83 ? -1.627 9.671 5.985 1.00 97.06 83 PRO A N 1
ATOM 621 C CA . PRO A 1 83 ? -2.370 9.814 4.739 1.00 97.06 83 PRO A CA 1
ATOM 622 C C . PRO A 1 83 ? -1.448 9.992 3.530 1.00 97.06 83 PRO A C 1
ATOM 624 O O . PRO A 1 83 ? -1.614 9.326 2.510 1.00 97.06 83 PRO A O 1
ATOM 627 N N . GLN A 1 84 ? -0.445 10.868 3.642 1.00 96.25 84 GLN A N 1
ATOM 628 C CA . GLN A 1 84 ? 0.467 11.123 2.532 1.00 96.25 84 GLN A CA 1
ATOM 629 C C . GLN A 1 84 ? 1.404 9.943 2.285 1.00 96.25 84 GLN A C 1
ATOM 631 O O . GLN A 1 84 ? 1.642 9.579 1.136 1.00 96.25 84 GLN A O 1
ATOM 636 N N . ARG A 1 85 ? 1.901 9.314 3.355 1.00 97.44 85 ARG A N 1
ATOM 637 C CA . ARG A 1 85 ? 2.778 8.146 3.250 1.00 97.44 85 ARG A CA 1
ATOM 638 C C . ARG A 1 85 ? 2.082 6.971 2.558 1.00 97.44 85 ARG A C 1
ATOM 640 O O . ARG A 1 85 ? 2.686 6.353 1.688 1.00 97.44 85 ARG A O 1
ATOM 647 N N . LEU A 1 86 ? 0.812 6.703 2.871 1.00 97.44 86 LEU A N 1
ATOM 648 C CA . LEU A 1 86 ? 0.022 5.680 2.175 1.00 97.44 86 LEU A CA 1
ATOM 649 C C . LEU A 1 86 ? -0.168 6.016 0.694 1.00 97.44 86 LEU A C 1
ATOM 651 O O . LEU A 1 86 ? 0.085 5.160 -0.150 1.00 97.44 86 LEU A O 1
ATOM 655 N N . ARG A 1 87 ? -0.524 7.263 0.363 1.00 96.62 87 ARG A N 1
ATOM 656 C CA . ARG A 1 87 ? -0.676 7.695 -1.037 1.00 96.62 87 ARG A CA 1
ATOM 657 C C . ARG A 1 87 ? 0.616 7.565 -1.844 1.00 96.62 87 ARG A C 1
ATOM 659 O O . ARG A 1 87 ? 0.563 7.133 -2.990 1.00 96.62 87 ARG A O 1
ATOM 666 N N . ASN A 1 88 ? 1.766 7.884 -1.249 1.00 97.56 88 ASN A N 1
ATOM 667 C CA . ASN A 1 88 ? 3.061 7.712 -1.906 1.00 97.56 88 ASN A CA 1
ATOM 668 C C . ASN A 1 88 ? 3.354 6.228 -2.164 1.00 97.56 88 ASN A C 1
ATOM 670 O O . ASN A 1 88 ? 3.666 5.847 -3.289 1.00 97.56 88 ASN A O 1
ATOM 674 N N . LEU A 1 89 ? 3.223 5.373 -1.146 1.00 97.69 89 LEU A N 1
ATOM 675 C CA . LEU A 1 89 ? 3.516 3.940 -1.266 1.00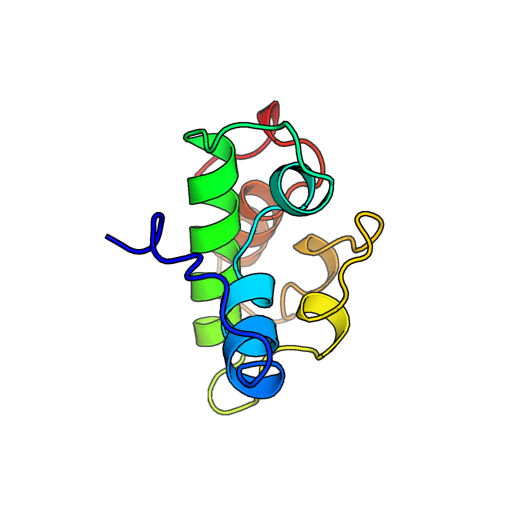 97.69 89 LEU A CA 1
ATOM 676 C C . LEU A 1 89 ? 2.569 3.216 -2.235 1.00 97.69 89 LEU A C 1
ATOM 678 O O . LEU A 1 89 ? 2.992 2.283 -2.914 1.00 97.69 89 LEU A O 1
ATOM 682 N N . LEU A 1 90 ? 1.312 3.657 -2.316 1.00 95.94 90 LEU A N 1
ATOM 683 C CA . LEU A 1 90 ? 0.256 3.069 -3.146 1.00 95.94 90 LEU A CA 1
ATOM 684 C C . LEU A 1 90 ? 0.090 3.757 -4.512 1.00 95.94 90 LEU A C 1
ATOM 686 O O . LEU A 1 90 ? -0.899 3.502 -5.198 1.00 95.94 90 LEU A O 1
ATOM 690 N N . SER A 1 91 ? 1.044 4.602 -4.923 1.00 94.50 91 SER A N 1
ATOM 691 C CA . SER A 1 91 ? 1.017 5.260 -6.234 1.00 94.50 91 SER A CA 1
ATOM 692 C C . SER A 1 91 ? 0.847 4.242 -7.378 1.00 94.50 91 SER A C 1
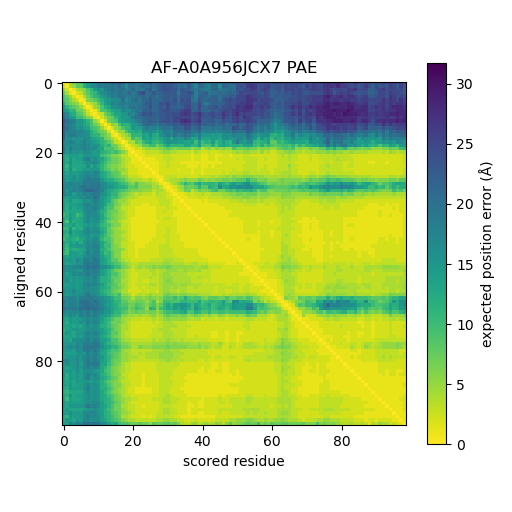ATOM 694 O O . SER A 1 91 ? 1.531 3.205 -7.383 1.00 94.50 91 SER A O 1
ATOM 696 N N . PRO A 1 92 ? -0.008 4.531 -8.382 1.00 89.75 92 PRO A N 1
ATOM 697 C CA . PRO A 1 92 ? -0.141 3.687 -9.567 1.00 89.75 92 PRO A CA 1
ATOM 698 C C . PRO A 1 92 ? 1.145 3.662 -10.403 1.00 89.75 92 PRO A C 1
ATOM 700 O O . PRO A 1 92 ? 1.450 2.639 -11.010 1.00 89.75 92 PRO A O 1
ATOM 703 N N . ASP A 1 93 ? 1.920 4.752 -10.393 1.00 92.06 93 ASP A N 1
ATOM 704 C CA . ASP A 1 93 ? 3.258 4.813 -10.982 1.00 92.06 93 ASP A CA 1
ATOM 705 C C . ASP A 1 93 ? 4.295 4.236 -9.995 1.00 92.06 93 ASP A C 1
ATOM 707 O O . ASP A 1 93 ? 4.487 4.832 -8.924 1.00 92.06 93 ASP A O 1
ATOM 711 N N . PRO A 1 94 ? 4.964 3.106 -10.319 1.00 92.88 94 PRO A N 1
ATOM 712 C CA . PRO A 1 94 ? 5.977 2.494 -9.463 1.00 92.88 94 PRO A CA 1
ATOM 713 C C . PRO A 1 94 ? 7.158 3.415 -9.141 1.00 92.88 94 PRO A C 1
ATOM 715 O O . PRO A 1 94 ? 7.661 3.378 -8.017 1.00 92.88 94 PRO A O 1
ATOM 718 N N . GLU A 1 95 ? 7.585 4.261 -10.080 1.00 93.56 95 GLU A N 1
ATOM 719 C CA . GLU A 1 95 ? 8.752 5.134 -9.891 1.00 93.56 95 GLU A CA 1
ATOM 720 C C . GLU A 1 95 ? 8.446 6.298 -8.940 1.00 93.56 95 GLU A C 1
ATOM 722 O O . GLU A 1 95 ? 9.322 6.772 -8.216 1.00 93.56 95 GLU A O 1
ATOM 727 N N . ALA A 1 96 ? 7.177 6.706 -8.861 1.00 94.56 96 ALA A N 1
ATOM 728 C CA . ALA A 1 96 ? 6.713 7.711 -7.912 1.00 94.56 96 ALA A CA 1
ATOM 729 C C . ALA A 1 96 ? 6.550 7.170 -6.476 1.00 94.56 96 ALA A C 1
ATOM 731 O O . ALA A 1 96 ? 6.338 7.957 -5.549 1.00 94.56 96 ALA A O 1
ATOM 732 N N . ARG A 1 97 ? 6.655 5.848 -6.253 1.00 96.44 97 ARG A N 1
ATOM 733 C CA . ARG A 1 97 ? 6.476 5.257 -4.917 1.00 96.44 97 ARG A CA 1
ATOM 734 C C . ARG A 1 97 ? 7.653 5.571 -4.008 1.00 96.44 97 ARG A C 1
ATOM 736 O O . ARG A 1 97 ? 8.765 5.077 -4.213 1.00 96.44 97 ARG A O 1
ATOM 743 N N . THR A 1 98 ? 7.389 6.314 -2.940 1.00 95.12 98 THR A N 1
ATOM 744 C CA . THR A 1 98 ? 8.386 6.754 -1.954 1.00 95.12 98 THR A CA 1
ATOM 745 C C . THR A 1 98 ? 7.898 6.553 -0.519 1.00 95.12 98 THR A C 1
ATOM 747 O O . THR A 1 98 ? 6.709 6.349 -0.275 1.00 95.12 98 THR A O 1
ATOM 750 N N . TRP A 1 99 ? 8.845 6.566 0.424 1.00 89.12 9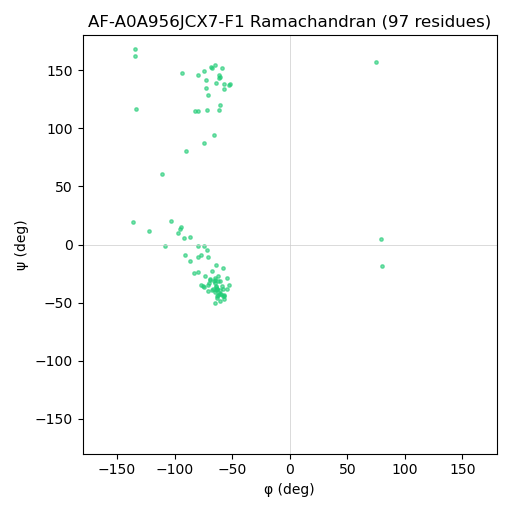9 TRP A N 1
ATOM 751 C CA . TRP A 1 99 ? 8.575 6.584 1.865 1.00 89.12 99 TRP A CA 1
ATOM 752 C C . TRP A 1 99 ? 8.308 7.996 2.380 1.00 89.12 99 TRP A C 1
ATOM 754 O O . TRP A 1 99 ? 8.827 8.959 1.782 1.00 89.12 99 TRP A O 1
#

Nearest PDB structures (foldseek):
  8d6d-assembly2_B  TM=6.952E-01  e=3.191E-02  Homo sapiens
  4lop-assembly3_C  TM=6.705E-01  e=8.227E-02  Mus musculus
  2iw8-assembly2_C  TM=7.177E-01  e=1.467E-01  Homo sapiens
  5jrq-assembly1_B  TM=7.331E-01  e=6.073E-01  Homo sapiens
  9bhk-assembly1_A  TM=5.747E-01  e=5.762E-01  Homo sapiens

Foldseek 3Di:
DLPDPPDPDPVCVPVVLVSQLLAQLVPLVPPDDDDVLRVLSSVLSVVLCVVQPPHGQDSLSSDSDLPDQQLVSQDPPDDPPSNVLSNLSSPSDSVSRDD

Solvent-accessible surface area (backbone atoms only — not comparable to full-atom values): 6014 Å² total; per-residue (Å²): 139,91,86,81,82,85,73,96,55,97,87,39,68,75,62,47,38,66,57,48,41,39,51,28,56,68,54,67,74,53,94,54,74,91,45,76,43,37,51,38,24,26,52,24,45,54,54,47,39,63,71,39,54,94,48,78,67,67,72,71,49,53,48,84,64,69,78,68,63,58,32,77,68,60,67,83,89,58,62,87,66,48,57,60,41,39,35,27,15,25,37,90,51,50,87,68,36,45,127

pLDDT: mean 81.72, std 18.97, range [36.34, 97.69]

Radius of gyration: 13.36 Å; Cα contacts (8 Å, |Δi|>4): 105; chains: 1; bounding box: 24×39×30 Å